Protein AF-A0A3G3IET6-F1 (afdb_monomer_lite)

Sequence (175 aa):
MSDELNVCAAAFFRSIGKDVVTPKEFTMYVTLDVKWMSSKEASALMQVLIEEKAMVSSNGYLKPGKDFSSLQVPIAYRPTDAVRNAVAAKMKKGKTQTPAGKASGADTGDIFPELVALSGEYGWSNKGKFIAECNSVRKKLGVETAVAALLVLRDSGADVKELTEKVYANSVKKG

pLDDT: mean 77.29, std 14.77, range [32.03, 91.31]

Radius of gyration: 22.34 Å; chains: 1; bounding box: 67×32×39 Å

Foldseek 3Di:
DLLLLLLVLVLQCVVVVHQKDALVRQLCCCCPVLNQDHSLLSNLSLVLCCVSLCWPQDPRMIGGSDDCPPPDHDPNDHRDVVSVVSSVVSVVVCVVDPPVDPPPDPDPQDCLVVLLVCVCVLPCPDSVVLQVQLVVQCVVVVDDSLVSSLVSCVVSVDPCVVVVVSVVVRVVVVD

Secondary structure (DSSP, 8-state):
-HHHHHHHHHHHHHHHT-S-B-HHHHHHIIIIIS--S-HHHHHHHHHHHHHTTSEEEETTEEEESS--TTS---TT----HHHHHHHHHHHHHHHH-------S---TT--HHHHHHHHGGGT---HHHHHHHHHHHHHHH---HHHHHHHHHHHTT---HHHHHHHHHHHHHH-

InterPro domains:
  IPR018716 Protein of unknown function DUF2240 [PF09999] (5-166)

Organism: NCBI:txid1291540

Structure (mmCIF, N/CA/C/O backbone):
data_AF-A0A3G3IET6-F1
#
_entry.id   AF-A0A3G3IET6-F1
#
loop_
_atom_site.group_PDB
_atom_site.id
_atom_site.type_symbol
_atom_site.label_atom_id
_atom_site.label_alt_id
_atom_site.label_comp_id
_atom_site.label_asym_id
_atom_site.label_entity_id
_atom_site.label_seq_id
_atom_site.pdbx_PDB_ins_code
_atom_site.Cartn_x
_atom_site.Cartn_y
_atom_site.Cartn_z
_atom_site.occupancy
_atom_site.B_iso_or_equiv
_atom_site.auth_seq_id
_atom_site.auth_comp_id
_atom_site.auth_asym_id
_atom_site.auth_atom_id
_atom_site.pdbx_PDB_model_num
ATOM 1 N N . MET A 1 1 ? -12.874 9.925 -14.159 1.00 55.50 1 MET A N 1
ATOM 2 C CA . MET A 1 1 ? -12.011 9.051 -13.330 1.00 55.50 1 MET A CA 1
ATOM 3 C C . MET A 1 1 ? -12.515 8.930 -11.898 1.00 55.50 1 MET A C 1
ATOM 5 O O . MET A 1 1 ? -12.731 7.808 -11.467 1.00 55.50 1 MET A O 1
ATOM 9 N N . SER A 1 2 ? -12.758 10.031 -11.174 1.00 62.06 2 SER A N 1
ATOM 10 C CA . SER A 1 2 ? -13.177 9.949 -9.764 1.00 62.06 2 SER A CA 1
ATOM 11 C C . SER A 1 2 ? -14.521 9.241 -9.550 1.00 62.06 2 SER A C 1
ATOM 13 O O . SER A 1 2 ? -14.711 8.636 -8.505 1.00 62.06 2 SER A O 1
ATOM 15 N N . ASP A 1 3 ? -15.433 9.253 -10.529 1.00 78.31 3 ASP A N 1
ATOM 16 C CA . ASP A 1 3 ? -16.721 8.551 -10.429 1.00 78.31 3 ASP A CA 1
ATOM 17 C C . ASP A 1 3 ? -16.571 7.019 -10.410 1.00 78.31 3 ASP A C 1
ATOM 19 O O . ASP A 1 3 ? -17.080 6.353 -9.513 1.00 78.31 3 ASP A O 1
ATOM 23 N N . GLU A 1 4 ? -15.743 6.458 -11.297 1.00 84.25 4 GLU A N 1
ATOM 24 C CA . GLU A 1 4 ? -15.495 5.010 -11.359 1.00 84.25 4 GLU A CA 1
ATOM 25 C C . GLU A 1 4 ? -14.817 4.466 -10.095 1.00 84.25 4 GLU A C 1
ATOM 27 O O . GLU A 1 4 ? -15.098 3.346 -9.670 1.00 84.25 4 GLU A O 1
ATOM 32 N N . LEU A 1 5 ? -13.947 5.260 -9.465 1.00 86.75 5 LEU A N 1
ATOM 33 C CA . LEU A 1 5 ? -13.321 4.903 -8.190 1.00 86.75 5 LEU A CA 1
ATOM 34 C C . LEU A 1 5 ? -14.330 4.909 -7.037 1.00 86.75 5 LEU A C 1
ATOM 36 O O . LEU A 1 5 ? -14.249 4.053 -6.156 1.00 86.75 5 LEU A O 1
ATOM 40 N N . ASN A 1 6 ? -15.319 5.806 -7.072 1.00 87.94 6 ASN A N 1
ATOM 41 C CA . ASN A 1 6 ? -16.426 5.785 -6.114 1.00 87.94 6 ASN A CA 1
ATOM 42 C C . ASN A 1 6 ? -17.295 4.548 -6.311 1.00 87.94 6 ASN A C 1
ATOM 44 O O . ASN A 1 6 ? -17.619 3.886 -5.331 1.00 87.94 6 ASN A O 1
ATOM 48 N N . VAL A 1 7 ? -17.622 4.199 -7.559 1.00 89.00 7 VAL A N 1
ATOM 49 C CA . VAL A 1 7 ? -18.370 2.972 -7.872 1.00 89.00 7 VAL A CA 1
ATOM 50 C C . VAL A 1 7 ? -17.584 1.737 -7.427 1.00 89.00 7 VAL A C 1
ATOM 52 O O . VAL A 1 7 ? -18.166 0.827 -6.846 1.00 89.00 7 VAL A O 1
ATOM 55 N N . CYS A 1 8 ? -16.260 1.720 -7.605 1.00 89.06 8 CYS A N 1
ATOM 56 C CA . CYS A 1 8 ? -15.402 0.636 -7.127 1.00 89.06 8 CYS A CA 1
ATOM 57 C C . CYS A 1 8 ? -15.409 0.509 -5.594 1.00 89.06 8 CYS A C 1
ATOM 59 O O . CYS A 1 8 ? -15.514 -0.602 -5.071 1.00 89.06 8 CYS A O 1
ATOM 61 N N . ALA A 1 9 ? -15.299 1.626 -4.867 1.00 90.19 9 ALA A N 1
ATOM 62 C CA . ALA A 1 9 ? -15.374 1.630 -3.406 1.00 90.19 9 ALA A CA 1
ATOM 63 C C . ALA A 1 9 ? -16.765 1.199 -2.915 1.00 90.19 9 ALA A C 1
ATOM 65 O O . ALA A 1 9 ? -16.870 0.350 -2.031 1.00 90.19 9 ALA A O 1
ATOM 66 N N . ALA A 1 10 ? -17.826 1.721 -3.531 1.00 90.00 10 ALA A N 1
ATOM 67 C CA . ALA A 1 10 ? -19.207 1.358 -3.236 1.00 90.00 10 ALA A CA 1
ATOM 68 C C . ALA A 1 10 ? -19.470 -0.132 -3.487 1.00 90.00 10 ALA A C 1
ATOM 70 O O . ALA A 1 10 ? -20.070 -0.802 -2.650 1.00 90.00 10 ALA A O 1
ATOM 71 N N . ALA A 1 11 ? -18.965 -0.675 -4.599 1.00 89.31 11 ALA A N 1
ATOM 72 C CA . ALA A 1 11 ? -19.038 -2.097 -4.912 1.00 89.31 11 ALA A CA 1
ATOM 73 C C . ALA A 1 11 ? -18.364 -2.956 -3.854 1.00 89.31 11 ALA A C 1
ATOM 75 O O . ALA A 1 11 ? -18.939 -3.955 -3.428 1.00 89.31 11 ALA A O 1
ATOM 76 N N . PHE A 1 12 ? -17.185 -2.553 -3.388 1.00 90.38 12 PHE A N 1
ATOM 77 C CA . PHE A 1 12 ? -16.501 -3.249 -2.310 1.00 90.38 12 PHE A CA 1
ATOM 78 C C . PHE A 1 12 ? -17.341 -3.264 -1.020 1.00 90.38 12 PHE A C 1
ATOM 80 O O . PHE A 1 12 ? -17.644 -4.343 -0.512 1.00 90.38 12 PHE A O 1
ATOM 87 N N . PHE A 1 13 ? -17.771 -2.096 -0.526 1.00 89.38 13 PHE A N 1
ATOM 88 C CA . PHE A 1 13 ? -18.519 -1.989 0.735 1.00 89.38 13 PHE A CA 1
ATOM 89 C C . PHE A 1 13 ? -19.887 -2.688 0.671 1.00 89.38 13 PHE A C 1
ATOM 9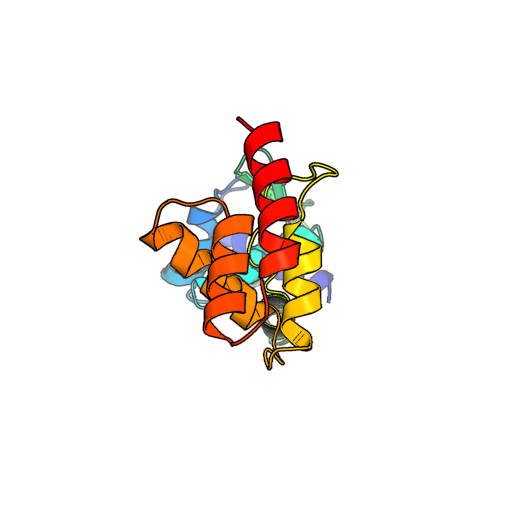1 O O . PHE A 1 13 ? -20.297 -3.349 1.625 1.00 89.38 13 PHE A O 1
ATOM 98 N N . ARG A 1 14 ? -20.555 -2.641 -0.486 1.00 87.25 14 ARG A N 1
ATOM 99 C CA . ARG A 1 14 ? -21.821 -3.347 -0.718 1.00 87.25 14 ARG A CA 1
ATOM 100 C C . ARG A 1 14 ? -21.652 -4.864 -0.784 1.00 87.25 14 ARG A C 1
ATOM 102 O O . ARG A 1 14 ? -22.541 -5.583 -0.344 1.00 87.25 14 ARG A O 1
ATOM 109 N N . SER A 1 15 ? -20.526 -5.346 -1.310 1.00 84.94 15 SER A N 1
ATOM 110 C CA . SER A 1 15 ? -20.271 -6.786 -1.436 1.00 84.94 15 SER A CA 1
ATOM 111 C C . SER A 1 15 ? -19.775 -7.408 -0.123 1.00 84.94 15 SER A C 1
ATOM 113 O O . SER A 1 15 ? -20.108 -8.554 0.170 1.00 84.94 15 SER A O 1
ATOM 115 N N . ILE A 1 16 ? -19.019 -6.662 0.695 1.00 85.81 16 ILE A N 1
ATOM 116 C CA . ILE A 1 16 ? -18.598 -7.108 2.036 1.00 85.81 16 ILE A CA 1
ATOM 117 C C . ILE A 1 16 ? -19.695 -6.922 3.100 1.00 85.81 16 ILE A C 1
ATOM 119 O O . ILE A 1 16 ? -19.656 -7.587 4.133 1.00 85.81 16 ILE A O 1
ATOM 123 N N . GLY A 1 17 ? -20.664 -6.029 2.861 1.00 83.56 17 GLY A N 1
ATOM 124 C CA . GLY A 1 17 ? -21.812 -5.788 3.745 1.00 83.56 17 GLY A CA 1
ATOM 125 C C . GLY A 1 17 ? -21.471 -5.075 5.059 1.00 83.56 17 GLY A C 1
ATOM 126 O O . GLY A 1 17 ? -22.227 -5.175 6.021 1.00 83.56 17 GLY A O 1
ATOM 127 N N . LYS A 1 18 ? -20.324 -4.391 5.124 1.00 86.06 18 LYS A N 1
ATOM 128 C CA . LYS A 1 18 ? -19.846 -3.648 6.300 1.00 86.06 18 LYS A CA 1
ATOM 129 C C . LYS A 1 18 ? -19.431 -2.245 5.881 1.00 86.06 18 LYS A C 1
ATOM 131 O O . LYS A 1 18 ? -18.765 -2.110 4.865 1.00 86.06 18 LYS A O 1
ATOM 136 N N . ASP A 1 19 ? -19.695 -1.240 6.709 1.00 83.62 19 ASP A N 1
ATOM 137 C CA . ASP A 1 19 ? -19.226 0.141 6.491 1.00 83.62 19 ASP A CA 1
ATOM 138 C C . ASP A 1 19 ? -17.825 0.416 7.053 1.00 83.62 19 ASP A C 1
ATOM 140 O O . ASP A 1 19 ? -17.240 1.474 6.827 1.00 83.62 19 ASP A O 1
ATOM 144 N N . VAL A 1 20 ? -17.269 -0.528 7.813 1.00 88.19 20 VAL A N 1
ATOM 145 C CA . VAL A 1 20 ? -15.942 -0.402 8.416 1.00 88.19 20 VAL A CA 1
ATOM 146 C C . VAL A 1 20 ? -15.196 -1.714 8.253 1.00 88.19 20 VAL A C 1
ATOM 148 O O . VAL A 1 20 ? -15.687 -2.771 8.648 1.00 88.19 20 VAL A O 1
ATOM 151 N N . VAL A 1 21 ? -13.999 -1.644 7.674 1.00 90.94 21 VAL A N 1
ATOM 152 C CA . VAL A 1 21 ? -13.145 -2.816 7.436 1.00 90.94 21 VAL A CA 1
ATOM 153 C C . VAL A 1 21 ? -11.694 -2.497 7.759 1.00 90.94 21 VAL A C 1
ATOM 155 O O . VAL A 1 21 ? -11.274 -1.345 7.711 1.00 90.94 21 VAL A O 1
ATOM 158 N N . THR A 1 22 ? -10.884 -3.501 8.058 1.00 91.31 22 THR A N 1
ATOM 159 C CA . THR A 1 22 ? -9.433 -3.314 8.187 1.00 91.31 22 THR A CA 1
ATOM 160 C C . THR A 1 22 ? -8.734 -3.353 6.816 1.00 91.31 22 THR A C 1
ATOM 162 O O . THR A 1 22 ? -9.230 -3.986 5.879 1.00 91.31 22 THR A O 1
ATOM 165 N N . PRO A 1 23 ? -7.533 -2.759 6.667 1.00 88.56 23 PRO A N 1
ATOM 166 C CA . PRO A 1 23 ? -6.721 -2.888 5.450 1.00 88.56 23 PRO A CA 1
ATOM 167 C C . PRO A 1 23 ? -6.451 -4.340 5.031 1.00 88.56 23 PRO A C 1
ATOM 169 O O . PRO A 1 23 ? -6.365 -4.661 3.842 1.00 88.56 23 PRO A O 1
ATOM 172 N N . LYS A 1 24 ? -6.336 -5.236 6.019 1.00 88.38 24 LYS A N 1
ATOM 173 C CA . LYS A 1 24 ? -6.129 -6.666 5.791 1.00 88.38 24 LYS A CA 1
ATOM 174 C C . LYS A 1 24 ? -7.387 -7.331 5.237 1.00 88.38 24 LYS A C 1
ATOM 176 O O . LYS A 1 24 ? -7.272 -8.072 4.267 1.00 88.38 24 LYS A O 1
ATOM 181 N N . GLU A 1 25 ? -8.561 -7.033 5.798 1.00 90.12 25 GLU A N 1
ATOM 182 C CA . GLU A 1 25 ? -9.848 -7.504 5.267 1.00 90.12 25 GLU A CA 1
ATOM 183 C C . GLU A 1 25 ? -10.082 -7.001 3.845 1.00 90.12 25 GLU A C 1
ATOM 185 O O . GLU A 1 25 ? -10.442 -7.795 2.983 1.00 90.12 25 GLU A O 1
ATOM 190 N N . PHE A 1 26 ? -9.797 -5.723 3.570 1.00 91.25 26 PHE A N 1
ATOM 191 C CA . PHE A 1 26 ? -9.892 -5.172 2.217 1.00 91.25 26 PHE A CA 1
ATOM 192 C C . PHE A 1 26 ? -9.044 -5.980 1.229 1.00 91.25 26 PHE A C 1
ATOM 194 O O . PHE A 1 26 ? -9.535 -6.458 0.207 1.00 91.25 26 PHE A O 1
ATOM 201 N N . THR A 1 27 ? -7.771 -6.186 1.566 1.00 89.69 27 THR A N 1
ATOM 202 C CA . THR A 1 27 ? -6.836 -6.928 0.713 1.00 89.69 27 THR A CA 1
ATOM 203 C C . THR A 1 27 ? -7.266 -8.387 0.535 1.00 89.69 27 THR A C 1
ATOM 205 O O . THR A 1 27 ? -7.247 -8.898 -0.584 1.00 89.69 27 THR A O 1
ATOM 208 N N . MET A 1 28 ? -7.677 -9.065 1.611 1.00 87.00 28 MET A N 1
ATOM 209 C CA . MET A 1 28 ? -8.146 -10.454 1.553 1.00 87.00 28 MET A CA 1
ATOM 210 C C . MET A 1 28 ? -9.394 -10.589 0.684 1.00 87.00 28 MET A C 1
ATOM 212 O O . MET A 1 28 ? -9.406 -11.409 -0.226 1.00 87.00 28 MET A O 1
ATOM 216 N N . TYR A 1 29 ? -10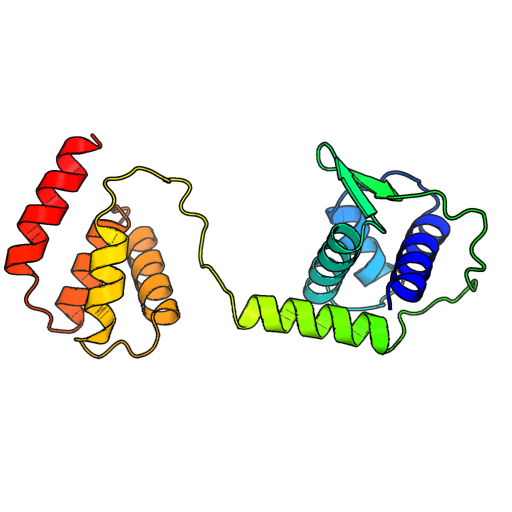.391 -9.736 0.884 1.00 89.06 29 TYR A N 1
ATOM 217 C CA . TYR A 1 29 ? -11.638 -9.791 0.131 1.00 89.06 29 TYR A CA 1
ATOM 218 C C . TYR A 1 29 ? -11.419 -9.547 -1.371 1.00 89.06 29 TYR A C 1
ATOM 220 O O . TYR A 1 29 ? -11.867 -10.324 -2.214 1.00 89.06 29 TYR A O 1
ATOM 228 N N . VAL A 1 30 ? -10.643 -8.514 -1.724 1.00 89.50 30 VAL A N 1
ATOM 229 C CA . VAL A 1 30 ? -10.337 -8.172 -3.127 1.00 89.50 30 VAL A CA 1
ATOM 230 C C . VAL A 1 30 ? -9.587 -9.301 -3.849 1.00 89.50 30 VAL A C 1
ATOM 232 O O . VAL A 1 30 ? -9.757 -9.484 -5.058 1.00 89.50 30 VAL A O 1
ATOM 235 N N . THR A 1 31 ? -8.771 -10.068 -3.124 1.00 88.75 31 THR A N 1
ATOM 236 C CA . THR A 1 31 ? -7.917 -11.120 -3.699 1.00 88.75 31 THR A CA 1
ATOM 237 C C . THR A 1 31 ? -8.541 -12.509 -3.681 1.00 88.75 31 THR A C 1
ATOM 239 O O . THR A 1 31 ? -8.297 -13.276 -4.611 1.00 88.75 31 THR A O 1
ATOM 242 N N . LEU A 1 32 ? -9.322 -12.849 -2.653 1.00 85.25 32 LEU A N 1
ATOM 243 C CA . LEU A 1 32 ? -9.828 -14.202 -2.421 1.00 85.25 32 LEU A CA 1
ATOM 244 C C . LEU A 1 32 ? -11.294 -14.340 -2.826 1.00 85.25 32 LEU A C 1
ATOM 246 O O . LEU A 1 32 ? -11.618 -15.243 -3.603 1.00 85.25 32 LEU A O 1
ATOM 250 N N . ASP A 1 33 ? -12.154 -13.441 -2.351 1.00 84.94 33 ASP A N 1
ATOM 251 C CA . ASP A 1 33 ? -13.595 -13.491 -2.603 1.00 84.94 33 ASP A CA 1
ATOM 252 C C . ASP A 1 33 ? -13.906 -13.058 -4.034 1.00 84.94 33 ASP A C 1
ATOM 254 O O . ASP A 1 33 ? -14.307 -13.873 -4.867 1.00 84.94 33 ASP A O 1
ATOM 258 N N . VAL A 1 34 ? -13.631 -11.792 -4.360 1.00 85.00 34 VAL A N 1
ATOM 259 C CA . VAL A 1 34 ? -13.989 -11.220 -5.671 1.00 85.00 34 VAL A CA 1
ATOM 260 C C . VAL A 1 34 ? -12.904 -11.398 -6.736 1.00 85.00 34 VAL A C 1
ATOM 262 O O . VAL A 1 34 ? -13.166 -11.200 -7.924 1.00 85.00 34 VAL A O 1
ATOM 265 N N . LYS A 1 35 ? -11.685 -11.785 -6.330 1.00 87.62 35 LYS A N 1
ATOM 266 C CA . LYS A 1 35 ? -10.523 -12.061 -7.203 1.00 87.62 35 LYS A CA 1
ATOM 267 C C . LYS A 1 35 ? -10.312 -10.998 -8.290 1.00 87.62 35 LYS A C 1
ATOM 269 O O . LYS A 1 35 ? -10.055 -11.306 -9.458 1.00 87.62 35 LYS A O 1
ATOM 274 N N . TRP A 1 36 ? -10.449 -9.723 -7.933 1.00 88.00 36 TRP A N 1
ATOM 275 C CA . TRP A 1 36 ? -10.327 -8.631 -8.902 1.00 88.00 36 TRP A CA 1
ATOM 276 C C . TRP A 1 36 ? -8.889 -8.435 -9.378 1.00 88.00 36 TRP A C 1
ATOM 278 O O . TRP A 1 36 ? -8.677 -8.071 -10.540 1.00 88.00 36 TRP A O 1
ATOM 288 N N . MET A 1 37 ? -7.930 -8.650 -8.475 1.00 87.62 37 MET A N 1
ATOM 289 C CA . MET A 1 37 ? -6.511 -8.352 -8.660 1.00 87.62 37 MET A CA 1
ATOM 290 C C . MET A 1 37 ? -5.639 -9.058 -7.606 1.00 87.62 37 MET A C 1
ATOM 292 O O . MET A 1 37 ? -6.159 -9.654 -6.663 1.00 87.62 37 MET A O 1
ATOM 296 N N . SER A 1 38 ? -4.314 -9.006 -7.763 1.00 88.38 38 SER A N 1
ATOM 297 C CA . SER A 1 38 ? -3.349 -9.586 -6.814 1.00 88.38 38 SER A CA 1
ATOM 298 C C . SER A 1 38 ? -3.245 -8.788 -5.505 1.00 88.38 38 SER A C 1
ATOM 300 O O . SER A 1 38 ? -3.653 -7.634 -5.428 1.00 88.38 38 SER A O 1
ATOM 302 N N . SER A 1 39 ? -2.629 -9.365 -4.465 1.00 84.94 39 SER A N 1
ATOM 303 C CA . SER A 1 39 ? -2.439 -8.700 -3.156 1.00 84.94 39 SER A CA 1
ATOM 304 C C . SER A 1 39 ? -1.705 -7.354 -3.250 1.00 84.94 39 SER A C 1
ATOM 306 O O . SER A 1 39 ? -2.059 -6.375 -2.584 1.00 84.94 39 SER A O 1
ATOM 308 N N . LYS A 1 40 ? -0.719 -7.270 -4.150 1.00 84.50 40 LYS A N 1
ATOM 309 C CA . LYS A 1 40 ? 0.029 -6.035 -4.400 1.00 84.50 40 LYS A CA 1
ATOM 310 C C . LYS A 1 40 ? -0.831 -4.970 -5.083 1.00 84.50 40 LYS A C 1
ATOM 312 O O . LYS A 1 40 ? -0.754 -3.799 -4.721 1.00 84.50 40 LYS A O 1
ATOM 317 N N . GLU A 1 41 ? -1.649 -5.376 -6.047 1.00 87.62 41 GLU A N 1
ATOM 318 C CA . GLU A 1 41 ? -2.582 -4.487 -6.741 1.00 87.62 41 GLU A CA 1
ATOM 319 C C . GLU A 1 41 ? -3.717 -4.037 -5.822 1.00 87.62 41 GLU A C 1
ATOM 321 O O . GLU A 1 41 ? -4.044 -2.858 -5.819 1.00 87.62 41 GLU A O 1
ATOM 326 N N . ALA A 1 42 ? -4.249 -4.921 -4.974 1.00 90.00 42 ALA A N 1
ATOM 327 C CA . ALA A 1 42 ? -5.272 -4.590 -3.985 1.00 90.00 42 ALA A CA 1
ATOM 328 C C . ALA A 1 42 ? -4.769 -3.533 -2.989 1.00 90.00 42 ALA A C 1
ATOM 330 O O . ALA A 1 42 ? -5.455 -2.550 -2.712 1.00 90.00 42 ALA A O 1
ATOM 331 N N . SER A 1 43 ? -3.527 -3.675 -2.520 1.00 88.12 43 SER A N 1
ATOM 332 C CA . SER A 1 43 ? -2.892 -2.670 -1.659 1.00 88.12 43 SER A CA 1
ATOM 333 C C . SER A 1 43 ? -2.743 -1.315 -2.365 1.00 88.12 43 SER A C 1
ATOM 335 O O . SER A 1 43 ? -2.954 -0.267 -1.756 1.00 88.12 43 SER A O 1
ATOM 337 N N . ALA A 1 44 ? -2.397 -1.317 -3.656 1.00 90.62 44 ALA A N 1
ATOM 338 C CA . ALA A 1 44 ? -2.303 -0.097 -4.456 1.00 90.62 44 ALA A CA 1
ATOM 339 C C . ALA A 1 44 ? -3.684 0.515 -4.756 1.00 90.62 44 ALA A C 1
ATOM 341 O O . ALA A 1 44 ? -3.825 1.733 -4.680 1.00 90.62 44 ALA A O 1
ATOM 342 N N . LEU A 1 45 ? -4.706 -0.303 -5.021 1.00 91.00 45 LEU A N 1
ATOM 343 C CA . LEU A 1 45 ? -6.097 0.129 -5.177 1.00 91.00 45 LEU A CA 1
ATOM 344 C C . LEU A 1 45 ? -6.584 0.853 -3.928 1.00 91.00 45 LEU A C 1
ATOM 346 O O . LEU A 1 45 ? -7.092 1.962 -4.037 1.00 91.00 45 LEU A O 1
ATOM 350 N N . MET A 1 46 ? -6.366 0.272 -2.750 1.00 90.38 46 MET A N 1
ATOM 351 C CA . MET A 1 46 ? -6.711 0.901 -1.476 1.00 90.38 46 MET A CA 1
ATOM 352 C C . MET A 1 46 ? -6.105 2.308 -1.358 1.00 90.38 46 MET A C 1
ATOM 354 O O . MET A 1 46 ? -6.805 3.251 -1.004 1.00 90.38 46 MET A O 1
ATOM 358 N N . GLN A 1 47 ? -4.824 2.474 -1.703 1.00 89.44 47 GLN A N 1
ATOM 359 C CA . GLN A 1 47 ? -4.173 3.788 -1.673 1.00 89.44 47 GLN A CA 1
ATOM 360 C C . GLN A 1 47 ? -4.795 4.773 -2.666 1.00 89.44 47 GLN A C 1
ATOM 362 O O . GLN A 1 47 ? -5.024 5.921 -2.301 1.00 89.44 47 GLN A O 1
ATOM 367 N N . VAL A 1 48 ? -5.097 4.334 -3.893 1.00 90.81 48 VAL A N 1
ATOM 368 C CA . VAL A 1 48 ? -5.772 5.174 -4.899 1.00 90.81 48 VAL A CA 1
ATOM 369 C C . VAL A 1 48 ? -7.144 5.629 -4.396 1.00 90.81 48 VAL A C 1
ATOM 371 O O . VAL A 1 48 ? -7.480 6.803 -4.517 1.00 90.81 48 VAL A O 1
ATOM 374 N N . LEU A 1 49 ? -7.919 4.729 -3.783 1.00 90.06 49 LEU A N 1
ATOM 375 C CA . LEU A 1 49 ? -9.237 5.054 -3.231 1.00 90.06 49 LEU A CA 1
ATOM 376 C C . LEU A 1 49 ? -9.153 6.060 -2.075 1.00 90.06 49 LEU A C 1
ATOM 378 O O . LEU A 1 49 ? -10.023 6.922 -1.956 1.00 90.06 49 LEU A O 1
ATOM 382 N N . ILE A 1 50 ? -8.113 5.967 -1.242 1.00 90.00 50 ILE A N 1
ATOM 383 C CA . ILE A 1 50 ? -7.877 6.922 -0.153 1.00 90.00 50 ILE A CA 1
ATOM 384 C C . ILE A 1 50 ? -7.494 8.301 -0.701 1.00 90.00 50 ILE A C 1
ATOM 386 O O . ILE A 1 50 ? -8.023 9.316 -0.251 1.00 90.00 50 ILE A O 1
ATOM 390 N N . GLU A 1 51 ? -6.602 8.351 -1.689 1.00 88.00 51 GLU A N 1
ATOM 391 C CA . GLU A 1 51 ? -6.143 9.609 -2.295 1.00 88.00 51 GLU A CA 1
ATOM 392 C C . GLU A 1 51 ? -7.261 10.364 -3.010 1.00 88.00 51 GLU A C 1
ATOM 394 O O . GLU A 1 51 ? -7.364 11.584 -2.890 1.00 88.00 51 GLU A O 1
ATOM 399 N N . GLU A 1 52 ? -8.146 9.634 -3.682 1.00 86.00 52 GLU A N 1
ATOM 400 C CA . GLU A 1 52 ? -9.310 10.193 -4.377 1.00 86.00 52 GLU A CA 1
ATOM 401 C C . GLU A 1 52 ? -10.495 10.456 -3.436 1.00 86.00 52 GLU A C 1
ATOM 403 O O . GLU A 1 52 ? -11.583 10.816 -3.887 1.00 86.00 52 GLU A O 1
ATOM 408 N N . LYS A 1 53 ? -10.302 10.297 -2.116 1.00 88.44 53 LYS A N 1
ATOM 409 C CA . LYS A 1 53 ? -11.324 10.494 -1.072 1.00 88.44 53 LYS A CA 1
ATOM 410 C C . LYS A 1 53 ? -12.568 9.613 -1.251 1.00 88.44 53 LYS A C 1
ATOM 412 O O . LYS A 1 53 ? -13.612 9.885 -0.661 1.00 88.44 53 LYS A O 1
ATOM 417 N N . ALA A 1 54 ? -12.468 8.542 -2.038 1.00 87.25 54 ALA A N 1
ATOM 418 C CA . ALA A 1 54 ? -13.493 7.506 -2.108 1.00 87.25 54 ALA A CA 1
ATOM 419 C C . ALA A 1 54 ? -13.496 6.675 -0.814 1.00 87.25 54 ALA A C 1
ATOM 421 O O . ALA A 1 54 ? -14.532 6.190 -0.370 1.00 87.25 54 ALA A O 1
ATOM 422 N N . MET A 1 55 ? -12.347 6.552 -0.157 1.00 89.69 55 MET A N 1
ATOM 423 C CA . MET A 1 55 ? -12.196 5.860 1.115 1.00 89.69 55 MET A CA 1
ATOM 424 C C . MET A 1 55 ? -11.422 6.730 2.097 1.00 89.69 55 MET A C 1
ATOM 426 O O . MET A 1 55 ? -10.597 7.548 1.701 1.00 89.69 55 MET A O 1
ATOM 430 N N . VAL A 1 56 ? -11.661 6.549 3.389 1.00 88.81 56 VAL A N 1
ATOM 431 C CA . VAL A 1 56 ? -10.904 7.225 4.442 1.00 88.81 56 VAL A CA 1
ATOM 432 C C . VAL A 1 56 ? -10.327 6.180 5.379 1.00 88.81 56 VAL A C 1
ATOM 434 O O . VAL A 1 56 ? -11.038 5.309 5.878 1.00 88.81 56 VAL A O 1
ATOM 437 N N . SER A 1 57 ? -9.024 6.290 5.626 1.00 87.12 57 SER A N 1
ATOM 438 C CA . SER A 1 57 ? -8.335 5.517 6.654 1.00 87.12 57 SER A CA 1
ATOM 439 C C . SER A 1 57 ? -8.312 6.315 7.956 1.00 87.12 57 SER A C 1
ATOM 441 O O . SER A 1 57 ? -7.744 7.403 8.007 1.00 87.12 57 SER A O 1
ATOM 443 N N . SER A 1 58 ? -8.910 5.779 9.016 1.00 84.31 58 SER A N 1
ATOM 444 C CA . SER A 1 58 ? -8.985 6.402 10.341 1.00 84.31 58 SER A CA 1
ATOM 445 C C . SER A 1 58 ? -8.811 5.333 11.421 1.00 84.31 58 SER A C 1
ATOM 447 O O . SER A 1 58 ? -9.524 4.332 11.425 1.00 84.31 58 SER A O 1
ATOM 449 N N . ASN A 1 59 ? -7.846 5.530 12.325 1.00 79.75 59 ASN A N 1
ATOM 450 C CA . ASN A 1 59 ? -7.514 4.613 13.427 1.00 79.75 59 ASN A CA 1
ATOM 451 C C . ASN A 1 59 ? -7.263 3.153 13.000 1.00 79.75 59 ASN A C 1
ATOM 453 O O . ASN A 1 59 ? -7.642 2.224 13.704 1.00 79.75 59 ASN A O 1
ATOM 457 N N . GLY A 1 60 ? -6.642 2.935 11.837 1.00 81.81 60 GLY A N 1
ATOM 458 C CA . GLY A 1 60 ? -6.380 1.585 11.318 1.00 81.81 60 GLY A CA 1
ATOM 459 C C . GLY A 1 60 ? -7.593 0.898 10.680 1.00 81.81 60 GLY A C 1
ATOM 460 O O . GLY A 1 60 ? -7.483 -0.253 10.263 1.00 81.81 60 GLY A O 1
ATOM 461 N N . TYR A 1 61 ? -8.715 1.608 10.551 1.00 88.88 61 TYR A N 1
ATOM 462 C CA . TYR A 1 61 ? -9.912 1.158 9.853 1.00 88.88 61 TYR A CA 1
ATOM 463 C C . TYR A 1 61 ? -10.143 1.967 8.581 1.00 88.88 61 TYR A C 1
ATOM 465 O O . TYR A 1 61 ? -9.822 3.152 8.503 1.00 88.88 61 TYR A O 1
ATOM 473 N N . LEU A 1 62 ? -10.744 1.319 7.597 1.00 89.44 62 LEU A N 1
ATOM 474 C CA . LEU A 1 62 ? -11.167 1.876 6.328 1.00 89.44 62 LEU A CA 1
ATOM 475 C C . LEU A 1 62 ? -12.676 2.055 6.339 1.00 89.44 62 LEU A C 1
ATOM 477 O O . LEU A 1 62 ? -13.416 1.142 6.710 1.00 89.44 62 LEU A O 1
ATOM 481 N N . LYS A 1 63 ? -13.104 3.237 5.916 1.00 91.19 63 LYS A N 1
ATOM 482 C CA . LYS A 1 63 ? -14.500 3.667 5.883 1.00 91.19 63 LYS A CA 1
ATOM 483 C C . LYS A 1 63 ? -14.800 4.287 4.517 1.00 91.19 63 LYS A C 1
ATOM 485 O O . LYS A 1 63 ? -13.874 4.837 3.907 1.00 91.19 63 LYS A O 1
ATOM 490 N N . PRO A 1 64 ? -16.051 4.262 4.040 1.00 90.19 64 PRO A N 1
ATOM 491 C CA . PRO A 1 64 ? -16.485 5.098 2.930 1.00 90.19 64 PRO A CA 1
ATOM 492 C C . PRO A 1 64 ? -16.092 6.558 3.176 1.00 90.19 64 PRO A C 1
ATOM 494 O O . PRO A 1 64 ? -16.305 7.088 4.266 1.00 90.19 64 PRO A O 1
ATOM 497 N N . GLY A 1 65 ? -15.495 7.216 2.182 1.00 86.12 65 GLY A N 1
ATOM 498 C CA . GLY A 1 65 ? -15.183 8.647 2.285 1.00 86.12 65 GLY A CA 1
ATOM 499 C C . GLY A 1 65 ? -16.408 9.548 2.123 1.00 86.12 65 GLY A C 1
ATOM 500 O O . GLY A 1 65 ? -16.351 10.734 2.443 1.00 86.12 65 GLY A O 1
ATOM 501 N N . LYS A 1 66 ? -17.513 8.984 1.632 1.00 84.81 66 LYS A N 1
ATOM 502 C CA . LYS A 1 66 ? -18.806 9.634 1.418 1.00 84.81 66 LYS A CA 1
ATOM 503 C C . LYS A 1 66 ? -19.916 8.591 1.375 1.00 84.81 66 LYS A C 1
ATOM 505 O O . LYS A 1 66 ? -19.638 7.396 1.295 1.00 84.81 66 LYS A O 1
ATOM 510 N N . ASP A 1 67 ? -21.156 9.064 1.388 1.00 81.19 67 ASP A N 1
ATOM 511 C CA . ASP A 1 67 ? -22.317 8.210 1.174 1.00 81.19 67 ASP A CA 1
ATOM 512 C C . ASP A 1 67 ? -22.354 7.684 -0.272 1.00 81.19 67 ASP A C 1
ATOM 514 O O . ASP A 1 67 ? -22.179 8.435 -1.236 1.00 81.19 67 ASP A O 1
ATOM 518 N N . PHE A 1 68 ? -22.564 6.376 -0.407 1.00 79.81 68 PHE A N 1
ATOM 519 C CA . PHE A 1 68 ? -22.647 5.678 -1.690 1.00 79.81 68 PHE A CA 1
ATOM 520 C C . PHE A 1 68 ? -24.061 5.187 -2.013 1.00 79.81 68 PHE A C 1
ATOM 522 O O . PHE A 1 68 ? -24.252 4.499 -3.016 1.00 79.81 68 PHE A O 1
ATOM 529 N N . SER A 1 69 ? -25.062 5.543 -1.205 1.00 74.38 69 SER A N 1
ATOM 530 C CA . SER A 1 69 ? -26.427 5.013 -1.304 1.00 74.38 69 SER A CA 1
ATOM 531 C C . SER A 1 69 ? -27.108 5.374 -2.628 1.00 74.38 69 SER A C 1
ATOM 533 O O . SER A 1 69 ? -27.953 4.629 -3.118 1.00 74.38 69 SER A O 1
ATOM 535 N N . SER A 1 70 ? -26.697 6.487 -3.241 1.00 76.19 70 SER A N 1
ATOM 536 C CA . SER A 1 70 ? -27.219 6.962 -4.531 1.00 76.19 70 SER A CA 1
ATOM 537 C C . SER A 1 70 ? -26.517 6.355 -5.756 1.00 76.19 70 SER A C 1
ATOM 539 O O . SER A 1 70 ? -26.946 6.593 -6.884 1.00 76.19 70 SER A O 1
ATOM 541 N N . LEU A 1 71 ? -25.431 5.591 -5.573 1.00 81.25 71 LEU A N 1
ATOM 542 C CA . LEU A 1 71 ? -24.675 5.015 -6.685 1.00 81.25 71 LEU A CA 1
ATOM 543 C C . LEU A 1 71 ? -25.293 3.693 -7.146 1.00 81.25 71 LEU A C 1
ATOM 545 O O . LEU A 1 71 ? -25.478 2.757 -6.364 1.00 81.25 71 LEU A O 1
ATOM 549 N N . GLN A 1 72 ? -25.550 3.584 -8.451 1.00 74.94 72 GLN A N 1
ATOM 550 C CA . GLN A 1 72 ? -25.920 2.311 -9.057 1.00 74.94 72 GLN A CA 1
ATOM 551 C C . GLN A 1 72 ? -24.685 1.425 -9.193 1.00 74.94 72 GLN A C 1
ATOM 553 O O . GLN A 1 72 ? -23.825 1.630 -10.046 1.00 74.94 72 GLN A O 1
ATOM 558 N N . VAL A 1 73 ? -24.618 0.418 -8.330 1.00 79.12 73 VAL A N 1
ATOM 559 C CA . VAL A 1 73 ? -23.557 -0.582 -8.331 1.00 79.12 73 VAL A CA 1
ATOM 560 C C . VAL A 1 73 ? -24.097 -1.888 -8.921 1.00 79.12 73 VAL A C 1
ATOM 562 O O . VAL A 1 73 ? -25.030 -2.463 -8.353 1.00 79.12 73 VAL A O 1
ATOM 565 N N . PRO A 1 74 ? -23.514 -2.397 -10.020 1.00 78.31 74 PRO A N 1
ATOM 566 C CA . PRO A 1 74 ? -23.858 -3.709 -10.557 1.00 78.31 74 PRO A CA 1
ATOM 567 C C . PRO A 1 74 ? -23.557 -4.842 -9.566 1.00 78.31 74 PRO A C 1
ATOM 569 O O . PRO A 1 74 ? -22.518 -4.837 -8.910 1.00 78.31 74 PRO A O 1
ATOM 572 N N . ILE A 1 75 ? -24.423 -5.860 -9.518 1.00 71.38 75 ILE A N 1
ATOM 573 C CA . ILE A 1 75 ? -24.286 -7.026 -8.619 1.00 71.38 75 ILE A CA 1
ATOM 574 C C . ILE A 1 75 ? -22.970 -7.788 -8.870 1.00 71.38 75 ILE A C 1
ATOM 576 O O . ILE A 1 75 ? -22.345 -8.274 -7.936 1.00 71.38 75 ILE A O 1
ATOM 580 N N . ALA A 1 76 ? -22.522 -7.848 -10.126 1.00 80.25 76 ALA A N 1
ATOM 581 C CA . ALA A 1 76 ? -21.264 -8.472 -10.534 1.00 80.25 76 ALA A CA 1
ATOM 582 C C . ALA A 1 76 ? -20.235 -7.421 -10.982 1.00 80.25 76 ALA A C 1
ATOM 584 O O . ALA A 1 76 ? -19.618 -7.549 -12.042 1.00 80.25 76 ALA A O 1
ATOM 585 N N . TYR A 1 77 ? -20.094 -6.335 -10.217 1.00 85.44 77 TYR A N 1
ATOM 586 C CA . TYR A 1 77 ? -19.130 -5.291 -10.547 1.00 85.44 77 TYR A CA 1
ATOM 587 C C . TYR A 1 77 ? -17.704 -5.852 -10.626 1.00 85.44 77 TYR A C 1
ATOM 589 O O . TYR A 1 77 ? -17.247 -6.618 -9.772 1.00 85.44 77 TYR A O 1
ATOM 597 N N . ARG A 1 78 ? -16.975 -5.401 -11.647 1.00 84.94 78 ARG A N 1
ATOM 598 C CA . ARG A 1 78 ? -15.540 -5.618 -11.790 1.00 84.94 78 ARG A CA 1
ATOM 599 C C . ARG A 1 78 ? -14.865 -4.276 -12.078 1.00 84.94 78 ARG A C 1
ATOM 601 O O . ARG A 1 78 ? -15.417 -3.502 -12.860 1.00 84.94 78 ARG A O 1
ATOM 608 N N . PRO A 1 79 ? -13.677 -4.007 -11.506 1.00 86.75 79 PRO A N 1
ATOM 609 C CA . PRO A 1 79 ? -12.929 -2.795 -11.799 1.00 86.75 79 PRO A CA 1
ATOM 610 C C . PRO A 1 79 ? -12.687 -2.652 -13.299 1.00 86.75 79 PRO A C 1
ATOM 612 O O . PRO A 1 79 ? -12.201 -3.588 -13.942 1.00 86.75 79 PRO A O 1
ATOM 615 N N . THR A 1 80 ? -13.017 -1.479 -13.832 1.00 87.56 80 THR A N 1
ATOM 616 C CA . THR A 1 80 ? -12.798 -1.133 -15.238 1.00 87.56 80 THR A CA 1
ATOM 617 C C . THR A 1 80 ? -11.306 -0.985 -15.535 1.00 87.56 80 THR A C 1
ATOM 619 O O . THR A 1 80 ? -10.471 -0.862 -14.628 1.00 87.56 80 THR A O 1
ATOM 622 N N . ASP A 1 81 ? -10.945 -0.955 -16.819 1.00 85.31 81 ASP A N 1
ATOM 623 C CA . ASP A 1 81 ? -9.563 -0.703 -17.234 1.00 85.31 81 ASP A CA 1
ATOM 624 C C . ASP A 1 81 ? -9.045 0.652 -16.740 1.00 85.31 81 ASP A C 1
ATOM 626 O O . ASP A 1 81 ? -7.860 0.779 -16.446 1.00 85.31 81 ASP A O 1
ATOM 630 N N . ALA A 1 82 ? -9.915 1.647 -16.548 1.00 85.19 82 ALA A N 1
ATOM 631 C CA . ALA A 1 82 ? -9.538 2.926 -15.954 1.00 85.19 82 ALA A CA 1
ATOM 632 C C . ALA A 1 82 ? -9.049 2.768 -14.504 1.00 85.19 82 ALA A C 1
ATOM 634 O O . ALA A 1 82 ? -7.982 3.280 -14.154 1.00 85.19 82 ALA A O 1
ATOM 635 N N . VAL A 1 83 ? -9.769 2.000 -13.676 1.00 87.62 83 VAL A N 1
ATOM 636 C CA . VAL A 1 83 ? -9.354 1.691 -12.296 1.00 87.62 83 VAL A CA 1
ATOM 637 C C . VAL A 1 83 ? -8.066 0.870 -12.298 1.00 87.62 83 VAL A C 1
ATOM 639 O O . VAL A 1 83 ? -7.128 1.185 -11.566 1.00 87.62 83 VAL A O 1
ATOM 642 N N . ARG A 1 84 ? -7.964 -0.141 -13.168 1.00 87.88 84 ARG A N 1
ATOM 643 C CA . ARG A 1 84 ? -6.744 -0.954 -13.313 1.00 87.88 84 ARG A CA 1
ATOM 644 C C . ARG A 1 84 ? -5.542 -0.122 -13.746 1.00 87.88 84 ARG A C 1
ATOM 646 O O . ARG A 1 84 ? -4.454 -0.303 -13.207 1.00 87.88 84 ARG A O 1
ATOM 653 N N . ASN A 1 85 ? -5.734 0.826 -14.656 1.00 87.00 85 ASN A N 1
ATOM 654 C CA . ASN A 1 85 ? -4.695 1.750 -15.094 1.00 87.00 85 ASN A CA 1
ATOM 655 C C . ASN A 1 85 ? -4.281 2.705 -13.976 1.00 87.00 85 ASN A C 1
ATOM 657 O O . ASN A 1 85 ? -3.089 2.967 -13.836 1.00 87.00 85 ASN A O 1
ATOM 661 N N . ALA A 1 86 ? -5.211 3.176 -13.142 1.00 86.62 86 ALA A N 1
ATOM 662 C CA . ALA A 1 86 ? -4.885 3.973 -11.960 1.00 86.62 86 ALA A CA 1
ATOM 663 C C . ALA A 1 86 ? -4.066 3.163 -10.939 1.00 86.62 86 ALA A C 1
ATOM 665 O O . ALA A 1 86 ? -3.050 3.650 -10.442 1.00 86.62 86 ALA A O 1
ATOM 666 N N . VAL A 1 87 ? -4.430 1.898 -10.696 1.00 87.31 87 VAL A N 1
ATOM 667 C CA . VAL A 1 87 ? -3.662 0.961 -9.855 1.00 87.31 87 VAL A CA 1
ATOM 668 C C . VAL A 1 87 ? -2.277 0.704 -10.446 1.00 87.31 87 VAL A C 1
ATOM 670 O O . VAL A 1 87 ? -1.270 0.823 -9.749 1.00 87.31 87 VAL A O 1
ATOM 673 N N . ALA A 1 88 ? -2.189 0.423 -11.745 1.00 85.62 88 ALA A N 1
ATOM 674 C CA . ALA A 1 88 ? -0.927 0.213 -12.441 1.00 85.62 88 ALA A CA 1
ATOM 675 C C . ALA A 1 88 ? -0.061 1.479 -12.432 1.00 85.62 88 ALA A C 1
ATOM 677 O O . ALA A 1 88 ? 1.146 1.391 -12.223 1.00 85.62 88 ALA A O 1
ATOM 678 N N . ALA A 1 89 ? -0.652 2.663 -12.601 1.00 84.06 89 ALA A N 1
ATOM 679 C CA . ALA A 1 89 ? 0.025 3.949 -12.487 1.00 84.06 89 ALA A CA 1
ATOM 680 C C . ALA A 1 89 ? 0.499 4.200 -11.055 1.00 84.06 89 ALA A C 1
ATOM 682 O O . ALA A 1 89 ? 1.611 4.685 -10.873 1.00 84.06 89 ALA A O 1
ATOM 683 N N . LYS A 1 90 ? -0.276 3.815 -10.037 1.00 82.62 90 LYS A N 1
ATOM 684 C CA . LYS A 1 90 ? 0.124 3.881 -8.628 1.00 82.62 90 LYS A CA 1
ATOM 685 C C . LYS A 1 90 ? 1.280 2.939 -8.327 1.00 82.62 90 LYS A C 1
ATOM 687 O O . LYS A 1 90 ? 2.236 3.334 -7.674 1.00 82.62 90 LYS A O 1
ATOM 692 N N . MET A 1 91 ? 1.246 1.726 -8.867 1.00 81.25 91 MET A N 1
ATOM 693 C CA . MET A 1 91 ? 2.333 0.755 -8.755 1.00 81.25 91 MET A CA 1
ATOM 694 C C . MET A 1 91 ? 3.572 1.161 -9.553 1.00 81.25 91 MET A C 1
ATOM 696 O O . MET A 1 91 ? 4.684 0.863 -9.126 1.00 81.25 91 MET A O 1
ATOM 700 N N . LYS A 1 92 ? 3.403 1.839 -10.695 1.00 71.31 92 LYS A N 1
ATOM 701 C CA . LYS A 1 92 ? 4.494 2.441 -11.470 1.00 71.31 92 LYS A CA 1
ATOM 702 C C . LYS A 1 92 ? 5.078 3.629 -10.724 1.00 71.31 92 LYS A C 1
ATOM 704 O O . LYS A 1 92 ? 6.276 3.627 -10.522 1.00 71.31 92 LYS A O 1
ATOM 709 N N . LYS A 1 93 ? 4.269 4.550 -10.196 1.00 56.25 93 LYS A N 1
ATOM 710 C CA . LYS A 1 93 ? 4.719 5.627 -9.299 1.00 56.25 93 LYS A CA 1
ATOM 711 C C . LYS A 1 93 ? 5.380 5.068 -8.036 1.00 56.25 93 LYS A C 1
ATOM 713 O O . LYS A 1 93 ? 6.393 5.600 -7.628 1.00 56.25 93 LYS A O 1
ATOM 718 N N . GLY A 1 94 ? 4.919 3.936 -7.506 1.00 46.03 94 GLY A N 1
ATOM 719 C CA . GLY A 1 94 ? 5.583 3.180 -6.434 1.00 46.03 94 GLY A CA 1
ATOM 720 C C . GLY A 1 94 ? 6.811 2.361 -6.873 1.00 46.03 94 GLY A C 1
ATOM 721 O O . GLY A 1 94 ? 7.506 1.812 -6.027 1.00 46.03 94 GLY A O 1
ATOM 722 N N . LYS A 1 95 ? 7.089 2.256 -8.182 1.00 42.50 95 LYS A N 1
ATOM 723 C CA . LYS A 1 95 ? 8.333 1.715 -8.770 1.00 42.50 95 LYS A CA 1
ATOM 724 C C . LYS A 1 95 ? 9.283 2.821 -9.260 1.00 42.50 95 LYS A C 1
ATOM 726 O O . LYS A 1 95 ? 10.477 2.572 -9.355 1.00 42.50 95 LYS A O 1
ATOM 731 N N . THR A 1 96 ? 8.784 4.024 -9.556 1.00 37.38 96 THR A N 1
ATOM 732 C CA . THR A 1 96 ? 9.569 5.234 -9.881 1.00 37.38 96 THR A CA 1
ATOM 733 C C . THR A 1 96 ? 9.793 6.124 -8.653 1.00 37.38 96 THR A C 1
ATOM 735 O O . THR A 1 96 ? 10.608 7.036 -8.678 1.00 37.38 96 THR A O 1
ATOM 738 N N . GLN A 1 97 ? 9.130 5.803 -7.548 1.00 37.59 97 GLN A N 1
ATOM 739 C CA . GLN A 1 97 ? 9.452 6.203 -6.194 1.00 37.59 97 GLN A CA 1
ATOM 740 C C . GLN A 1 97 ? 9.317 4.952 -5.327 1.00 37.59 97 GLN A C 1
ATOM 742 O O . GLN A 1 97 ? 8.265 4.665 -4.761 1.00 37.59 97 GLN A O 1
ATOM 747 N N . THR A 1 98 ? 10.416 4.222 -5.184 1.00 32.03 98 THR A N 1
ATOM 748 C CA . THR A 1 98 ? 10.763 3.766 -3.843 1.00 32.03 98 THR A CA 1
ATOM 749 C C . THR A 1 98 ? 11.564 4.920 -3.234 1.00 32.03 98 THR A C 1
ATOM 751 O O . THR A 1 98 ? 12.764 5.008 -3.492 1.00 32.03 98 THR A O 1
ATOM 754 N N . PRO A 1 99 ? 10.981 5.829 -2.430 1.00 36.81 99 PRO A N 1
ATOM 755 C CA . PRO A 1 99 ? 11.722 6.305 -1.281 1.00 36.81 99 PRO A CA 1
ATOM 756 C C . PRO A 1 99 ? 11.835 5.061 -0.401 1.00 36.81 99 PRO A C 1
ATOM 758 O O . PRO A 1 99 ? 10.885 4.653 0.271 1.00 36.81 99 PRO A O 1
ATOM 761 N N . ALA A 1 100 ? 12.953 4.353 -0.536 1.00 37.00 100 ALA A N 1
ATOM 762 C CA . ALA A 1 100 ? 13.304 3.296 0.386 1.00 37.00 100 ALA A CA 1
ATOM 763 C C . ALA A 1 100 ? 13.414 3.955 1.760 1.00 37.00 100 ALA A C 1
ATOM 765 O O . ALA A 1 100 ? 14.372 4.668 2.023 1.00 37.00 100 ALA A O 1
ATOM 766 N N . GLY A 1 101 ? 12.387 3.756 2.584 1.00 37.59 101 GLY A N 1
ATOM 767 C CA . GLY A 1 101 ? 12.335 4.243 3.950 1.00 37.59 101 GLY A CA 1
ATOM 768 C C . GLY A 1 101 ? 12.131 5.753 4.059 1.00 37.59 101 GLY A C 1
ATOM 769 O O . GLY A 1 101 ? 13.015 6.554 3.780 1.00 37.59 101 GLY A O 1
ATOM 770 N N . LYS A 1 102 ? 11.019 6.140 4.686 1.00 35.47 102 LYS A N 1
ATOM 771 C CA . LYS A 1 102 ? 11.177 7.062 5.809 1.00 35.47 102 LYS A CA 1
ATOM 772 C C . LYS A 1 102 ? 12.234 6.436 6.725 1.00 35.47 102 LYS A C 1
ATOM 774 O O . LYS A 1 102 ? 11.929 5.497 7.457 1.00 35.47 102 LYS A O 1
ATOM 779 N N . ALA A 1 103 ? 13.463 6.934 6.670 1.00 38.25 103 ALA A N 1
ATOM 780 C CA . ALA A 1 103 ? 14.152 7.176 7.918 1.00 38.25 103 ALA A CA 1
ATOM 781 C C . ALA A 1 103 ? 13.235 8.150 8.669 1.00 38.25 103 ALA A C 1
ATOM 783 O O . ALA A 1 103 ? 13.117 9.318 8.311 1.00 38.25 103 ALA A O 1
ATOM 784 N N . SER A 1 104 ? 12.457 7.633 9.622 1.00 36.88 104 SER A N 1
ATOM 785 C CA . SER A 1 104 ? 12.114 8.476 10.760 1.00 36.88 104 SER A CA 1
ATOM 786 C C . SER A 1 104 ? 13.450 8.922 11.339 1.00 36.88 104 SER A C 1
ATOM 788 O O . SER A 1 104 ? 14.275 8.080 11.682 1.00 36.88 104 SER A O 1
ATOM 790 N N . GLY A 1 105 ? 13.667 10.228 11.298 1.00 35.22 105 GLY A N 1
ATOM 791 C CA . GLY A 1 105 ? 14.962 10.870 11.472 1.00 35.22 105 GLY A CA 1
ATOM 792 C C . GLY A 1 105 ? 15.033 12.098 10.576 1.00 35.22 105 GLY A C 1
ATOM 793 O O . GLY A 1 105 ? 15.945 12.249 9.777 1.00 35.22 105 GLY A O 1
ATOM 794 N N . ALA A 1 106 ? 14.010 12.953 10.644 1.00 36.66 106 ALA A N 1
ATOM 795 C CA . ALA A 1 106 ? 14.197 14.348 10.284 1.00 36.66 106 ALA A CA 1
ATOM 796 C C . ALA A 1 106 ? 14.961 14.986 11.451 1.00 36.66 106 ALA A C 1
ATOM 798 O O . ALA A 1 106 ? 14.380 15.720 12.240 1.00 36.66 106 ALA A O 1
ATOM 799 N N . ASP A 1 107 ? 16.235 14.630 11.586 1.00 38.66 107 ASP A N 1
ATOM 800 C CA . ASP A 1 107 ? 17.174 15.301 12.467 1.00 38.66 107 ASP A CA 1
ATOM 801 C C . ASP A 1 107 ? 18.165 16.013 11.559 1.00 38.66 107 ASP A C 1
ATOM 803 O O . ASP A 1 107 ? 18.820 15.410 10.707 1.00 38.66 107 ASP A O 1
ATOM 807 N N . THR A 1 108 ? 18.223 17.331 11.702 1.00 40.69 108 THR A N 1
ATOM 808 C CA . THR A 1 108 ? 18.975 18.300 10.891 1.00 40.69 108 THR A CA 1
ATOM 809 C C . THR A 1 108 ? 20.500 18.168 11.065 1.00 40.69 108 THR A C 1
ATOM 811 O O . THR A 1 108 ? 21.230 19.153 11.103 1.00 40.69 108 THR A O 1
ATOM 814 N N . GLY A 1 109 ? 20.996 16.940 11.191 1.00 49.81 109 GLY A N 1
ATOM 815 C CA . GLY A 1 109 ? 22.396 16.595 11.352 1.00 49.81 109 GLY A CA 1
ATOM 816 C C . GLY A 1 109 ? 22.819 15.339 10.597 1.00 49.81 109 GLY A C 1
ATOM 817 O O . GLY A 1 109 ? 23.992 15.025 10.663 1.00 49.81 109 GLY A O 1
ATOM 818 N N . ASP A 1 110 ? 21.951 14.615 9.885 1.00 65.44 110 ASP A N 1
ATOM 819 C CA . ASP A 1 110 ? 22.341 13.373 9.199 1.00 65.44 110 ASP A CA 1
ATOM 820 C C . ASP A 1 110 ? 23.273 13.615 7.998 1.00 65.44 110 ASP A C 1
ATOM 822 O O . ASP A 1 110 ? 22.884 14.238 7.017 1.00 65.44 110 ASP A O 1
ATOM 826 N N . ILE A 1 111 ? 24.493 13.064 8.035 1.00 75.44 111 ILE A N 1
ATOM 827 C CA . ILE A 1 111 ? 25.474 13.095 6.925 1.00 75.44 111 ILE A CA 1
ATOM 828 C C . ILE A 1 111 ? 25.116 12.141 5.771 1.00 75.44 111 ILE A C 1
ATOM 830 O O . ILE A 1 111 ? 25.674 12.193 4.677 1.00 75.44 111 ILE A O 1
ATOM 834 N N . PHE A 1 112 ? 24.148 11.255 5.992 1.00 77.31 112 PHE A N 1
ATOM 835 C CA . PHE A 1 112 ? 23.744 10.238 5.027 1.00 77.31 112 PHE A CA 1
ATOM 836 C C . PHE A 1 112 ? 23.309 10.797 3.652 1.00 77.31 112 PHE A C 1
ATOM 838 O O . PHE A 1 112 ? 23.734 10.238 2.641 1.00 77.31 112 PHE A O 1
ATOM 845 N N . PRO A 1 113 ? 22.540 11.901 3.543 1.00 79.25 113 PRO A N 1
ATOM 846 C CA . PRO A 1 113 ? 22.215 12.507 2.251 1.00 79.25 113 PRO A CA 1
ATOM 847 C C . PRO A 1 113 ? 23.445 13.007 1.477 1.00 79.25 113 PRO A C 1
ATOM 849 O O . PRO A 1 113 ? 23.457 12.900 0.251 1.00 79.25 113 PRO A O 1
ATOM 852 N N . GLU A 1 114 ? 24.484 13.497 2.166 1.00 77.88 114 GLU A N 1
ATOM 853 C CA . GLU A 1 114 ? 25.760 13.918 1.557 1.00 77.88 114 GLU A CA 1
ATOM 854 C C . GLU A 1 114 ? 26.497 12.701 0.976 1.00 77.88 114 GLU A C 1
ATOM 856 O O . GLU A 1 114 ? 26.923 12.726 -0.176 1.00 77.88 114 GLU A O 1
ATOM 861 N N . LEU A 1 115 ? 26.532 11.583 1.709 1.00 81.00 115 LEU A N 1
ATOM 862 C CA . LEU A 1 115 ? 27.117 10.320 1.232 1.00 81.00 115 LEU A CA 1
ATOM 863 C C . LEU A 1 115 ? 26.353 9.743 0.026 1.00 81.00 115 LEU A C 1
ATOM 865 O O . LEU A 1 115 ? 26.957 9.239 -0.921 1.00 81.00 115 LEU A O 1
ATOM 869 N N . VAL A 1 116 ? 25.020 9.847 0.018 1.00 81.94 116 VAL A N 1
ATOM 870 C CA . VAL A 1 116 ? 24.194 9.437 -1.131 1.00 81.94 116 VAL A CA 1
ATOM 871 C C . VAL A 1 116 ? 24.445 10.339 -2.340 1.00 81.94 116 VAL A C 1
ATOM 873 O O . VAL A 1 116 ? 24.458 9.844 -3.469 1.00 81.94 116 VAL A O 1
ATOM 876 N N . ALA A 1 117 ? 24.644 11.644 -2.141 1.00 81.00 117 ALA A N 1
ATOM 877 C CA . ALA A 1 117 ? 25.008 12.552 -3.226 1.00 81.00 117 ALA A CA 1
ATOM 878 C C . ALA A 1 117 ? 26.380 12.190 -3.812 1.00 81.00 117 ALA A C 1
ATOM 880 O O . ALA A 1 117 ? 26.495 12.050 -5.029 1.00 81.00 117 ALA A O 1
ATOM 881 N N . LEU A 1 118 ? 27.358 11.930 -2.942 1.00 79.00 118 LEU A N 1
ATOM 882 C CA . LEU A 1 118 ? 28.718 11.555 -3.313 1.00 79.00 118 LEU A CA 1
ATOM 883 C C . LEU A 1 118 ? 28.789 10.221 -4.068 1.00 79.00 118 LEU A C 1
ATOM 885 O O . LEU A 1 118 ? 29.600 10.068 -4.974 1.00 79.00 118 LEU A O 1
ATOM 889 N N . SER A 1 119 ? 27.903 9.265 -3.764 1.00 81.81 119 SER A N 1
ATOM 890 C CA . SER A 1 119 ? 27.883 7.957 -4.442 1.00 81.81 119 SER A CA 1
ATOM 891 C C . SER A 1 119 ? 27.820 8.052 -5.973 1.00 81.81 119 SER A C 1
ATOM 893 O O . SER A 1 119 ? 28.398 7.212 -6.666 1.00 81.81 119 SER A O 1
ATOM 895 N N . GLY A 1 120 ? 27.181 9.101 -6.507 1.00 78.81 120 GLY A N 1
ATOM 896 C CA . GLY A 1 120 ? 27.088 9.337 -7.947 1.00 78.81 120 GLY A CA 1
ATOM 897 C C . GLY A 1 120 ? 28.440 9.563 -8.626 1.00 78.81 120 GLY A C 1
ATOM 898 O O . GLY A 1 120 ? 28.596 9.189 -9.786 1.00 78.81 120 GLY A O 1
ATOM 899 N N . GLU A 1 121 ? 29.416 10.111 -7.904 1.00 78.00 121 GLU A N 1
ATOM 900 C CA . GLU A 1 121 ? 30.769 10.371 -8.411 1.00 78.00 121 GLU A CA 1
ATOM 901 C C . GLU A 1 121 ? 31.637 9.103 -8.432 1.00 78.00 121 GLU A C 1
ATOM 903 O O . GLU A 1 121 ? 32.562 8.997 -9.231 1.00 78.00 121 GLU A O 1
ATOM 908 N N . TYR A 1 122 ? 31.282 8.093 -7.631 1.00 75.69 122 TYR A N 1
ATOM 909 C CA . TYR A 1 122 ? 32.028 6.837 -7.469 1.00 75.69 122 TYR A CA 1
ATOM 910 C C . TYR A 1 122 ? 31.336 5.641 -8.139 1.00 75.69 122 TYR A C 1
ATOM 912 O O . TYR A 1 122 ? 31.348 4.520 -7.635 1.00 75.69 122 TYR A O 1
ATOM 920 N N . GLY A 1 123 ? 30.693 5.876 -9.286 1.00 71.12 123 GLY A N 1
ATOM 921 C CA . GLY A 1 123 ? 30.157 4.809 -10.140 1.00 71.12 123 GLY A CA 1
ATOM 922 C C . GLY A 1 123 ? 28.743 4.327 -9.797 1.00 71.12 123 GLY A 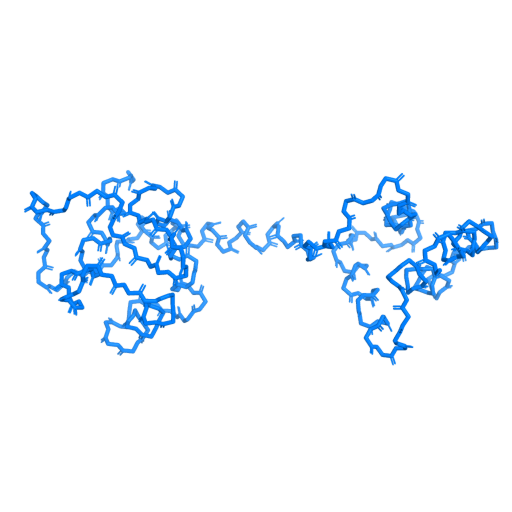C 1
ATOM 923 O O . GLY A 1 123 ? 28.218 3.447 -10.485 1.00 71.12 123 GLY A O 1
ATOM 924 N N . TRP A 1 124 ? 28.064 4.921 -8.809 1.00 78.44 124 TRP A N 1
ATOM 925 C CA . TRP A 1 124 ? 26.660 4.605 -8.528 1.00 78.44 124 TRP A CA 1
ATOM 926 C C . TRP A 1 124 ? 25.711 5.474 -9.353 1.00 78.44 124 TRP A C 1
ATOM 928 O O . TRP A 1 124 ? 25.181 6.482 -8.893 1.00 78.44 124 TRP A O 1
ATOM 938 N N . SER A 1 125 ? 25.387 5.032 -10.570 1.00 71.75 125 SER A N 1
ATOM 939 C CA . SER A 1 125 ? 24.418 5.735 -11.432 1.00 71.75 125 SER A CA 1
ATOM 940 C C . SER A 1 125 ? 22.978 5.700 -10.895 1.00 71.75 125 SER A C 1
ATOM 942 O O . SER A 1 125 ? 22.116 6.442 -11.360 1.00 71.75 125 SER A O 1
ATOM 944 N N . ASN A 1 126 ? 22.683 4.818 -9.932 1.00 78.88 126 ASN A N 1
ATOM 945 C CA . ASN A 1 126 ? 21.355 4.673 -9.343 1.00 78.88 126 ASN A CA 1
ATOM 946 C C . ASN A 1 126 ? 21.409 4.793 -7.815 1.00 78.88 126 ASN A C 1
ATOM 948 O O . ASN A 1 126 ? 21.729 3.831 -7.113 1.00 78.88 126 ASN A O 1
ATOM 952 N N . LYS A 1 127 ? 20.984 5.958 -7.309 1.00 75.75 127 LYS A N 1
ATOM 953 C CA . LYS A 1 127 ? 20.877 6.263 -5.871 1.00 75.75 127 LYS A CA 1
ATOM 954 C C . LYS A 1 127 ? 20.029 5.239 -5.106 1.00 75.75 127 LYS A C 1
ATOM 956 O O . LYS A 1 127 ? 20.333 4.904 -3.968 1.00 75.75 127 LYS A O 1
ATOM 961 N N . GLY A 1 128 ? 18.984 4.698 -5.734 1.00 72.94 128 GLY A N 1
ATOM 962 C CA . GLY A 1 128 ? 18.130 3.674 -5.132 1.00 72.94 128 GLY A CA 1
ATOM 963 C C . GLY A 1 128 ? 18.851 2.343 -4.907 1.00 72.94 128 GLY A C 1
ATOM 964 O O . GLY A 1 128 ? 18.648 1.714 -3.870 1.00 72.94 128 GLY A O 1
ATOM 965 N N . LYS A 1 129 ? 19.727 1.930 -5.835 1.00 77.25 129 LYS A N 1
ATOM 966 C CA . LYS A 1 129 ? 20.573 0.736 -5.651 1.00 77.25 129 LYS A CA 1
ATOM 967 C C . LYS A 1 129 ? 21.584 0.942 -4.524 1.00 77.25 129 LYS A C 1
ATOM 969 O O . LYS A 1 129 ? 21.732 0.053 -3.695 1.00 77.25 129 LYS A O 1
ATOM 974 N N . PHE A 1 130 ? 22.198 2.123 -4.453 1.00 82.44 130 PHE A N 1
ATOM 975 C CA . PHE A 1 130 ? 23.131 2.474 -3.379 1.00 82.44 130 PHE A CA 1
ATOM 976 C C . PHE A 1 130 ? 22.467 2.392 -1.997 1.00 82.44 130 PHE A C 1
ATOM 978 O O . PHE A 1 130 ? 22.968 1.721 -1.098 1.00 82.44 130 PHE A O 1
ATOM 985 N N . ILE A 1 131 ? 21.279 2.986 -1.839 1.00 80.44 131 ILE A N 1
ATOM 986 C CA . ILE A 1 131 ? 20.527 2.946 -0.574 1.00 80.44 131 ILE A CA 1
ATOM 987 C C . ILE A 1 131 ? 20.126 1.508 -0.198 1.00 80.44 131 ILE A C 1
ATOM 989 O O . ILE A 1 131 ? 20.149 1.144 0.980 1.00 80.44 131 ILE A O 1
ATOM 993 N N . ALA A 1 132 ? 19.760 0.671 -1.173 1.00 77.56 132 ALA A N 1
ATOM 994 C CA . ALA A 1 132 ? 19.445 -0.736 -0.925 1.00 77.56 132 ALA A CA 1
ATOM 995 C C . ALA A 1 132 ? 20.668 -1.528 -0.424 1.00 77.56 132 ALA A C 1
ATOM 997 O O . ALA A 1 132 ? 20.534 -2.345 0.494 1.00 77.56 132 ALA A O 1
ATOM 998 N N . GLU A 1 133 ? 21.852 -1.243 -0.969 1.00 80.81 133 GLU A N 1
ATOM 999 C CA . GLU A 1 133 ? 23.109 -1.846 -0.523 1.00 80.81 133 GLU A CA 1
ATOM 1000 C C . GLU A 1 133 ? 23.465 -1.396 0.901 1.00 80.81 133 GLU A C 1
ATOM 1002 O O . GLU A 1 133 ? 23.696 -2.230 1.777 1.00 80.81 133 GLU A O 1
ATOM 1007 N N . CYS A 1 134 ? 23.357 -0.093 1.185 1.00 81.69 134 CYS A N 1
ATOM 1008 C CA . CYS A 1 134 ? 23.571 0.467 2.525 1.00 81.69 134 CYS A CA 1
ATOM 1009 C C . CYS A 1 134 ? 22.653 -0.187 3.570 1.00 81.69 134 CYS A C 1
ATOM 1011 O O . CYS A 1 134 ? 23.097 -0.570 4.650 1.00 81.69 134 CYS A O 1
ATOM 1013 N N . ASN A 1 135 ? 21.369 -0.368 3.247 1.00 80.50 135 ASN A N 1
ATOM 1014 C CA . ASN A 1 135 ? 20.411 -1.025 4.140 1.00 80.50 135 ASN A CA 1
ATOM 1015 C C . ASN A 1 135 ? 20.747 -2.505 4.383 1.00 80.50 135 ASN A C 1
ATOM 1017 O O . ASN A 1 135 ? 20.542 -3.014 5.489 1.00 80.50 135 ASN A O 1
ATOM 1021 N N . SER A 1 136 ? 21.280 -3.190 3.371 1.00 81.50 136 SER A N 1
ATOM 1022 C CA . SER A 1 136 ? 21.730 -4.579 3.491 1.00 81.50 136 SER A CA 1
ATOM 1023 C C . SER A 1 136 ? 22.943 -4.688 4.416 1.00 81.50 136 SER A C 1
ATOM 1025 O O . SER A 1 136 ? 22.957 -5.544 5.301 1.00 81.50 136 SER A O 1
ATOM 1027 N N . VAL A 1 137 ? 23.919 -3.789 4.271 1.00 80.62 137 VAL A N 1
ATOM 1028 C CA . VAL A 1 137 ? 25.105 -3.703 5.140 1.00 80.62 137 VAL A CA 1
ATOM 1029 C C . VAL A 1 137 ? 24.715 -3.338 6.574 1.00 80.62 137 VAL A C 1
ATOM 1031 O O . VAL A 1 137 ? 25.120 -4.032 7.506 1.00 80.62 137 VAL A O 1
ATOM 1034 N N . ARG A 1 138 ? 23.838 -2.342 6.763 1.00 82.44 138 ARG A N 1
ATOM 1035 C CA . ARG A 1 138 ? 23.269 -1.980 8.073 1.00 82.44 138 ARG A CA 1
ATOM 1036 C C . ARG A 1 138 ? 22.648 -3.185 8.782 1.00 82.44 138 ARG A C 1
ATOM 1038 O O . ARG A 1 138 ? 22.913 -3.397 9.960 1.00 82.44 138 ARG A O 1
ATOM 1045 N N . LYS A 1 139 ? 21.843 -3.994 8.082 1.00 77.88 139 LYS A N 1
ATOM 1046 C CA . LYS A 1 139 ? 21.196 -5.179 8.673 1.00 77.88 139 LYS A CA 1
ATOM 1047 C C . LYS A 1 139 ? 22.192 -6.295 9.001 1.00 77.88 139 LYS A C 1
ATOM 1049 O O . LYS A 1 139 ? 22.009 -6.978 10.002 1.00 77.88 139 LYS A O 1
ATOM 1054 N N . LYS A 1 140 ? 23.211 -6.494 8.161 1.00 76.12 140 LYS A N 1
ATOM 1055 C CA . LYS A 1 140 ? 24.237 -7.532 8.356 1.00 76.12 140 LYS A CA 1
ATOM 1056 C C . LYS A 1 140 ? 25.176 -7.212 9.519 1.00 76.12 140 LYS A C 1
ATOM 1058 O O . LYS A 1 140 ? 25.528 -8.117 10.263 1.00 76.12 140 LYS A O 1
ATOM 1063 N N . LEU A 1 141 ? 25.576 -5.948 9.655 1.00 76.38 141 LEU A N 1
ATOM 1064 C CA . LEU A 1 141 ? 26.587 -5.513 10.623 1.00 76.38 141 LEU A CA 1
ATOM 1065 C C . LEU A 1 141 ? 25.996 -4.845 11.873 1.00 76.38 141 LEU A C 1
ATOM 1067 O O . LEU A 1 141 ? 26.729 -4.577 12.816 1.00 76.38 141 LEU A O 1
ATOM 1071 N N . GLY A 1 142 ? 24.691 -4.556 11.890 1.00 73.44 142 GLY A N 1
ATOM 1072 C CA . GLY A 1 142 ? 24.029 -3.895 13.020 1.00 73.44 142 GLY A CA 1
ATOM 1073 C C . GLY A 1 142 ? 24.455 -2.438 13.233 1.00 73.44 142 GLY A C 1
ATOM 1074 O O . GLY A 1 142 ? 24.296 -1.915 14.329 1.00 73.44 142 GLY A O 1
ATOM 1075 N N . VAL A 1 143 ? 25.008 -1.786 12.207 1.00 77.44 143 VAL A N 1
ATOM 1076 C CA . VAL A 1 143 ? 25.566 -0.425 12.290 1.00 77.44 143 VAL A CA 1
ATOM 1077 C C . VA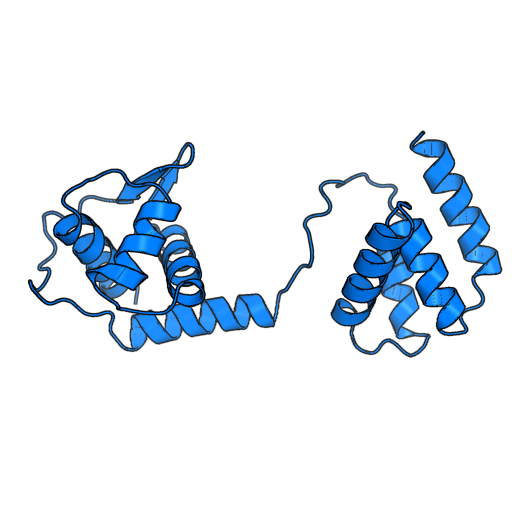L A 1 143 ? 24.566 0.657 11.873 1.00 77.44 143 VAL A C 1
ATOM 1079 O O . VAL A 1 143 ? 23.534 0.385 11.256 1.00 77.44 143 VAL A O 1
ATOM 1082 N N . GLU A 1 144 ? 24.883 1.914 12.178 1.00 76.44 144 GLU A N 1
ATOM 1083 C CA . GLU A 1 144 ? 24.113 3.070 11.717 1.00 76.44 144 GLU A CA 1
ATOM 1084 C C . GLU A 1 144 ? 24.125 3.189 10.180 1.00 76.44 144 GLU A C 1
ATOM 1086 O O . GLU A 1 144 ? 25.094 2.834 9.508 1.00 76.44 144 GLU A O 1
ATOM 1091 N N . THR A 1 145 ? 23.043 3.721 9.605 1.00 77.50 145 THR A N 1
ATOM 1092 C CA . THR A 1 145 ? 22.886 3.902 8.152 1.00 77.50 145 THR A CA 1
ATOM 1093 C C . THR A 1 145 ? 24.007 4.751 7.532 1.00 77.50 145 THR A C 1
ATOM 1095 O O . THR A 1 145 ? 24.465 4.436 6.436 1.00 77.50 145 THR A O 1
ATOM 1098 N N . ALA A 1 146 ? 24.496 5.781 8.234 1.00 80.69 146 ALA A N 1
ATOM 1099 C CA . ALA A 1 146 ? 25.625 6.603 7.788 1.00 80.69 146 ALA A CA 1
ATOM 1100 C C . ALA A 1 146 ? 26.945 5.810 7.732 1.00 80.69 146 ALA A C 1
ATOM 1102 O O . ALA A 1 146 ? 27.680 5.898 6.750 1.00 80.69 146 ALA A O 1
ATOM 1103 N N . VAL A 1 147 ? 27.203 4.970 8.739 1.00 81.38 147 VAL A N 1
ATOM 1104 C CA . VAL A 1 147 ? 28.375 4.079 8.783 1.00 81.38 147 VAL A CA 1
ATOM 1105 C C . VAL A 1 147 ? 28.300 3.038 7.665 1.00 81.38 147 VAL A C 1
ATOM 1107 O O . VAL A 1 147 ? 29.282 2.812 6.963 1.00 81.38 147 VAL A O 1
ATOM 1110 N N . ALA A 1 148 ? 27.122 2.453 7.433 1.00 83.00 148 ALA A N 1
ATOM 1111 C CA . ALA A 1 148 ? 26.913 1.519 6.330 1.00 83.00 148 ALA A CA 1
ATOM 1112 C C . ALA A 1 148 ? 27.161 2.169 4.957 1.00 83.00 148 ALA A C 1
ATOM 1114 O O . ALA A 1 148 ? 27.780 1.550 4.098 1.00 83.00 148 ALA A O 1
ATOM 1115 N N . ALA A 1 149 ? 26.728 3.417 4.756 1.00 84.12 149 ALA A N 1
ATOM 1116 C CA . ALA A 1 149 ? 26.986 4.153 3.518 1.00 84.12 149 ALA A CA 1
ATOM 1117 C C . ALA A 1 149 ? 28.471 4.416 3.282 1.00 84.12 149 ALA A C 1
ATOM 1119 O O . ALA A 1 149 ? 28.949 4.261 2.160 1.00 84.12 149 ALA A O 1
ATOM 1120 N N . LEU A 1 150 ? 29.207 4.767 4.336 1.00 84.44 150 LEU A N 1
ATOM 1121 C CA . LEU A 1 150 ? 30.647 4.974 4.251 1.00 84.44 150 LEU A CA 1
ATOM 1122 C C . LEU A 1 150 ? 31.385 3.681 3.876 1.00 84.44 150 LEU A C 1
ATOM 1124 O O . LEU A 1 150 ? 32.287 3.716 3.044 1.00 84.44 150 LEU A O 1
ATOM 1128 N N . LEU A 1 151 ? 30.969 2.535 4.424 1.00 82.88 151 LEU A N 1
ATOM 1129 C CA . LEU A 1 151 ? 31.525 1.230 4.049 1.00 82.88 151 LEU A CA 1
ATOM 1130 C C . LEU A 1 151 ? 31.273 0.904 2.571 1.00 82.88 151 LEU A C 1
ATOM 1132 O O . LEU A 1 151 ? 32.203 0.532 1.865 1.00 82.88 151 LEU A O 1
ATOM 1136 N N . VAL A 1 152 ? 30.050 1.119 2.079 1.00 85.25 152 VAL A N 1
ATOM 1137 C CA . VAL A 1 152 ? 29.710 0.873 0.665 1.00 85.25 152 VAL A CA 1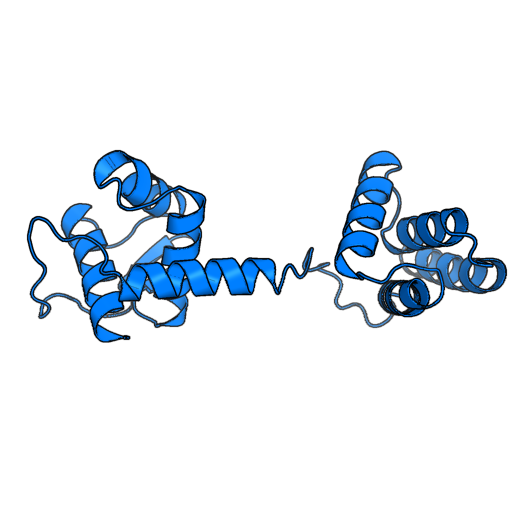
ATOM 1138 C C . VAL A 1 152 ? 30.490 1.803 -0.274 1.00 85.25 152 VAL A C 1
ATOM 1140 O O . VAL A 1 152 ? 30.945 1.369 -1.333 1.00 85.25 152 VAL A O 1
ATOM 1143 N N . LEU A 1 153 ? 30.684 3.071 0.103 1.00 85.44 153 LEU A N 1
ATOM 1144 C CA . LEU A 1 153 ? 31.508 4.014 -0.664 1.00 85.44 153 LEU A CA 1
ATOM 1145 C C . LEU A 1 153 ? 32.977 3.584 -0.704 1.00 85.44 153 LEU A C 1
ATOM 1147 O O . LEU A 1 153 ? 33.580 3.592 -1.776 1.00 85.44 153 LEU A O 1
ATOM 1151 N N . ARG A 1 154 ? 33.532 3.151 0.433 1.00 82.94 154 ARG A N 1
ATOM 1152 C CA . ARG A 1 154 ? 34.895 2.613 0.515 1.00 82.94 154 ARG A CA 1
ATOM 1153 C C . ARG A 1 154 ? 35.073 1.395 -0.391 1.00 82.94 154 ARG A C 1
ATOM 1155 O O . ARG A 1 154 ? 36.049 1.334 -1.133 1.00 82.94 154 ARG A O 1
ATOM 1162 N N . ASP A 1 155 ? 34.128 0.459 -0.362 1.00 82.12 155 ASP A N 1
ATOM 1163 C CA . ASP A 1 155 ? 34.160 -0.742 -1.207 1.00 82.12 155 ASP A CA 1
ATOM 1164 C C . ASP A 1 155 ? 34.055 -0.399 -2.703 1.00 82.12 155 ASP A C 1
ATOM 1166 O O . ASP A 1 155 ? 34.532 -1.146 -3.554 1.00 82.12 155 ASP A O 1
ATOM 1170 N N . SER A 1 156 ? 33.483 0.764 -3.026 1.00 79.62 156 SER A N 1
ATOM 1171 C CA . SER A 1 156 ? 33.389 1.301 -4.390 1.00 79.62 156 SER A CA 1
ATOM 1172 C C . SER A 1 156 ? 34.629 2.100 -4.818 1.00 79.62 156 SER A C 1
ATOM 1174 O O . SER A 1 156 ? 34.646 2.660 -5.912 1.00 79.62 156 SER A O 1
ATOM 1176 N N . GLY A 1 157 ? 35.665 2.162 -3.975 1.00 74.50 157 GLY A N 1
ATOM 1177 C CA . GLY A 1 157 ? 36.923 2.853 -4.265 1.00 74.50 157 GLY A CA 1
ATOM 1178 C C . GLY A 1 157 ? 36.932 4.345 -3.929 1.00 74.50 157 GLY A C 1
ATOM 1179 O O . GLY A 1 157 ? 37.846 5.045 -4.358 1.00 74.50 157 GLY A O 1
ATOM 1180 N N . ALA A 1 158 ? 35.946 4.846 -3.176 1.00 77.19 158 ALA A N 1
ATOM 1181 C CA . ALA A 1 158 ? 35.962 6.227 -2.707 1.00 77.19 158 ALA A CA 1
ATOM 1182 C C . ALA A 1 158 ? 37.014 6.440 -1.612 1.00 77.19 158 ALA A C 1
ATOM 1184 O O . ALA A 1 158 ? 37.136 5.620 -0.694 1.00 77.19 158 ALA A O 1
ATOM 1185 N N . ASP A 1 159 ? 37.731 7.568 -1.665 1.00 71.38 159 ASP A N 1
ATOM 1186 C CA . ASP A 1 159 ? 38.584 7.983 -0.552 1.00 71.38 159 ASP A CA 1
ATOM 1187 C C . ASP A 1 159 ? 37.700 8.516 0.582 1.00 71.38 159 ASP A C 1
ATOM 1189 O O . ASP A 1 159 ? 37.251 9.662 0.604 1.00 71.38 159 ASP A O 1
ATOM 1193 N N . VAL A 1 160 ? 37.386 7.627 1.520 1.00 69.88 160 VAL A N 1
ATOM 1194 C CA . VAL A 1 160 ? 36.511 7.921 2.657 1.00 69.88 160 VAL A CA 1
ATOM 1195 C C . VAL A 1 160 ? 37.250 8.567 3.827 1.00 69.88 160 VAL A C 1
ATOM 1197 O O . VAL A 1 160 ? 36.645 8.750 4.886 1.00 69.88 160 VAL A O 1
ATOM 1200 N N . LYS A 1 161 ? 38.538 8.907 3.690 1.00 74.06 161 LYS A N 1
ATOM 1201 C CA . LYS A 1 161 ? 39.359 9.388 4.810 1.00 74.06 161 LYS A CA 1
ATOM 1202 C C . LYS A 1 161 ? 38.789 10.664 5.438 1.00 74.06 161 LYS A C 1
ATOM 1204 O O . LYS A 1 161 ? 38.597 10.696 6.649 1.00 74.06 161 LYS A O 1
ATOM 1209 N N . GLU A 1 162 ? 38.396 11.643 4.625 1.00 68.38 162 GLU A N 1
ATOM 1210 C CA . GLU A 1 162 ? 37.784 12.900 5.100 1.00 68.38 162 GLU A CA 1
ATOM 1211 C C . GLU A 1 162 ? 36.325 12.729 5.561 1.00 68.38 162 GLU A C 1
ATOM 1213 O O . GLU A 1 162 ? 35.822 13.464 6.410 1.00 68.38 162 GLU A O 1
ATOM 1218 N N . LEU A 1 163 ? 35.623 11.722 5.033 1.00 68.25 163 LEU A N 1
ATOM 1219 C CA . LEU A 1 163 ? 34.239 11.419 5.413 1.00 68.25 163 LEU A CA 1
ATOM 1220 C C . LEU A 1 163 ? 34.166 10.662 6.739 1.00 68.25 163 LEU A C 1
ATOM 1222 O O . LEU A 1 163 ? 33.178 10.779 7.461 1.00 68.25 163 LEU A O 1
ATOM 1226 N N . THR A 1 164 ? 35.213 9.906 7.071 1.00 72.19 164 THR A N 1
ATOM 1227 C CA . THR A 1 164 ? 35.287 9.095 8.291 1.00 72.19 164 THR A CA 1
ATOM 1228 C C . THR A 1 164 ? 35.245 9.978 9.533 1.00 72.19 164 THR A C 1
ATOM 1230 O O . THR A 1 164 ? 34.496 9.677 10.459 1.00 72.19 164 THR A O 1
ATOM 1233 N N . GLU A 1 165 ? 35.960 11.106 9.534 1.00 72.81 165 GLU A N 1
ATOM 1234 C CA . GLU A 1 165 ? 35.934 12.067 10.645 1.00 72.81 165 GLU A CA 1
ATOM 1235 C C . GLU A 1 165 ? 34.550 12.696 10.821 1.00 72.81 165 GLU A C 1
ATOM 1237 O O . GLU A 1 165 ? 34.038 12.793 11.940 1.00 72.81 165 GLU A O 1
ATOM 1242 N N . LYS A 1 166 ? 33.895 13.057 9.711 1.00 69.19 166 LYS A N 1
ATOM 1243 C CA . LYS A 1 166 ? 32.546 13.630 9.745 1.00 69.19 166 LYS A CA 1
ATOM 1244 C C . LYS A 1 166 ? 31.496 12.622 10.229 1.00 69.19 166 LYS A C 1
ATOM 1246 O O . LYS A 1 166 ? 30.615 12.992 11.004 1.00 69.19 166 LYS A O 1
ATOM 1251 N N . VAL A 1 167 ? 31.580 11.358 9.801 1.00 70.56 167 VAL A N 1
ATOM 1252 C CA . VAL A 1 167 ? 30.682 10.281 10.257 1.00 70.56 167 VAL A CA 1
ATOM 1253 C C . VAL A 1 167 ? 30.930 9.960 11.731 1.00 70.56 167 VAL A C 1
ATOM 1255 O O . VAL A 1 167 ? 29.971 9.839 12.488 1.00 70.56 167 VAL A O 1
ATOM 1258 N N . TYR A 1 168 ? 32.188 9.916 12.173 1.00 70.69 168 TYR A N 1
ATOM 1259 C CA . TYR A 1 168 ? 32.531 9.705 13.580 1.00 70.69 168 TYR A CA 1
ATOM 1260 C C . TYR A 1 168 ? 31.972 10.819 14.479 1.00 70.69 168 TYR A C 1
ATOM 1262 O O . TYR A 1 168 ? 31.303 10.541 15.473 1.00 70.69 168 TYR A O 1
ATOM 1270 N N . ALA A 1 169 ? 32.150 12.086 14.089 1.00 70.56 169 ALA A N 1
ATOM 1271 C CA . ALA A 1 169 ? 31.578 13.229 14.803 1.00 70.56 169 ALA A CA 1
ATOM 1272 C C . ALA A 1 169 ? 30.036 13.204 14.850 1.00 70.56 169 ALA A C 1
ATOM 1274 O O . ALA A 1 169 ? 29.436 13.748 15.778 1.00 70.56 169 ALA A O 1
ATOM 1275 N N . ASN A 1 170 ? 29.393 12.575 13.863 1.00 67.12 170 ASN A N 1
ATOM 1276 C CA . ASN A 1 170 ? 27.944 12.403 13.802 1.00 67.12 170 ASN A CA 1
ATOM 1277 C C . ASN A 1 170 ? 27.447 11.331 14.774 1.00 67.12 170 ASN A C 1
ATOM 1279 O O . ASN A 1 170 ? 26.543 11.580 15.568 1.00 67.12 170 ASN A O 1
ATOM 1283 N N . SER A 1 171 ? 28.086 10.162 14.746 1.00 64.38 171 SER A N 1
ATOM 1284 C CA . SER A 1 171 ? 27.719 9.021 15.580 1.00 64.38 171 SER A CA 1
ATOM 1285 C C . SER A 1 171 ? 27.976 9.289 17.069 1.00 64.38 171 SER A C 1
ATOM 1287 O O . SER A 1 171 ? 27.201 8.836 17.903 1.00 64.38 171 SER A O 1
ATOM 1289 N N . VAL A 1 172 ? 28.992 10.094 17.416 1.00 59.78 172 VAL A N 1
ATOM 1290 C CA . VAL A 1 172 ? 29.254 10.533 18.804 1.00 59.78 172 VAL A CA 1
ATOM 1291 C C . VAL A 1 172 ? 28.216 11.544 19.312 1.00 59.78 172 VAL A C 1
ATOM 1293 O O . VAL A 1 172 ? 27.941 11.576 20.503 1.00 59.78 172 VAL A O 1
ATOM 1296 N N . LYS A 1 173 ? 27.599 12.353 18.440 1.00 55.34 173 LYS A N 1
ATOM 1297 C CA . LYS A 1 173 ? 26.525 13.287 18.840 1.00 55.34 173 LYS A CA 1
ATOM 1298 C C . LYS A 1 173 ? 25.174 12.608 19.090 1.00 55.34 173 LYS A C 1
ATOM 1300 O O . LYS A 1 173 ? 24.287 13.250 19.647 1.00 55.34 173 LYS A O 1
ATOM 1305 N N . LYS A 1 174 ? 24.995 11.368 18.628 1.00 50.03 174 LYS A N 1
ATOM 1306 C CA . LYS A 1 174 ? 23.733 10.616 18.713 1.00 50.03 174 LYS A CA 1
ATOM 1307 C C . LYS A 1 174 ? 23.689 9.572 19.836 1.00 50.03 174 LYS A C 1
ATOM 1309 O O . LYS A 1 174 ? 22.610 9.032 20.075 1.00 50.03 174 LYS A O 1
ATOM 1314 N N . GLY A 1 175 ? 24.828 9.254 20.456 1.00 45.31 175 GLY A N 1
ATOM 1315 C CA . GLY A 1 175 ? 24.927 8.367 21.624 1.00 45.31 175 GLY A CA 1
ATOM 1316 C C . GLY A 1 175 ? 24.784 9.137 22.925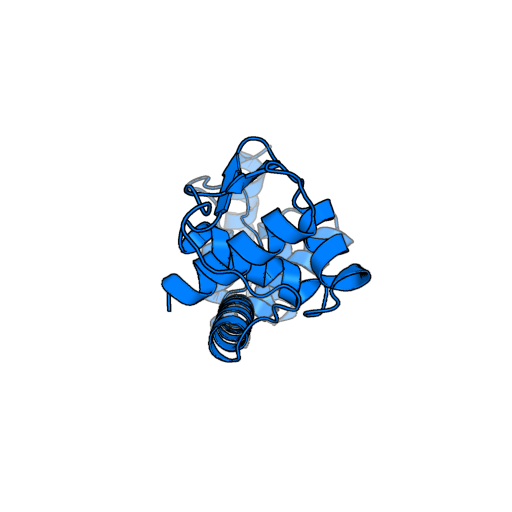 1.00 45.31 175 GLY A C 1
ATOM 1317 O O . GLY A 1 175 ? 24.139 8.587 23.842 1.00 45.31 175 GLY A O 1
#